Protein AF-A0A7C3P629-F1 (afdb_monomer)

Structure (mmCIF, N/CA/C/O backbone):
data_AF-A0A7C3P629-F1
#
_entry.id   AF-A0A7C3P629-F1
#
loop_
_atom_site.group_PDB
_atom_site.id
_atom_site.type_symbol
_atom_site.label_atom_id
_atom_site.label_alt_id
_atom_site.label_comp_id
_atom_site.label_asym_id
_atom_site.label_entity_id
_atom_site.label_seq_id
_atom_site.pdbx_PDB_ins_code
_atom_site.Cartn_x
_atom_site.Cartn_y
_atom_site.Cartn_z
_atom_site.occupancy
_atom_site.B_iso_or_equiv
_atom_site.auth_seq_id
_atom_site.auth_comp_id
_atom_site.auth_asym_id
_atom_site.auth_atom_id
_atom_site.pdbx_PDB_model_num
ATOM 1 N N . MET A 1 1 ? 23.828 10.033 -7.662 1.00 47.66 1 MET A N 1
ATOM 2 C CA . MET A 1 1 ? 23.399 8.700 -8.122 1.00 47.66 1 MET A CA 1
ATOM 3 C C . MET A 1 1 ? 21.917 8.648 -7.826 1.00 47.66 1 MET A C 1
ATOM 5 O O . MET A 1 1 ? 21.563 8.835 -6.670 1.00 47.66 1 MET A O 1
ATOM 9 N N . ASP A 1 2 ? 21.081 8.601 -8.857 1.00 60.12 2 ASP A N 1
ATOM 10 C CA . ASP A 1 2 ? 19.629 8.722 -8.707 1.00 60.12 2 ASP A CA 1
ATOM 11 C C . ASP A 1 2 ? 19.091 7.383 -8.191 1.00 60.12 2 ASP A C 1
ATOM 13 O O . ASP A 1 2 ? 19.047 6.402 -8.931 1.00 60.12 2 ASP A O 1
ATOM 17 N N . ASN A 1 3 ? 18.820 7.294 -6.886 1.00 83.75 3 ASN A N 1
ATOM 18 C CA . ASN A 1 3 ? 18.393 6.051 -6.243 1.00 83.75 3 ASN A CA 1
ATOM 19 C C . ASN A 1 3 ? 16.865 5.988 -6.127 1.00 83.75 3 ASN A C 1
ATOM 21 O O . ASN A 1 3 ? 16.315 5.520 -5.135 1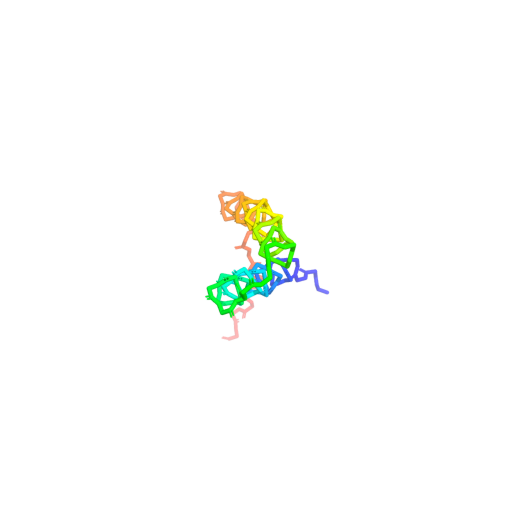.00 83.75 3 ASN A O 1
ATOM 25 N N . THR A 1 4 ? 16.171 6.466 -7.161 1.00 88.81 4 THR A N 1
ATOM 26 C CA . THR A 1 4 ? 14.711 6.586 -7.194 1.00 88.81 4 THR A CA 1
ATOM 27 C C . THR A 1 4 ? 14.020 5.267 -6.842 1.00 88.81 4 THR A C 1
ATOM 29 O O . THR A 1 4 ? 13.057 5.263 -6.088 1.00 88.81 4 THR A O 1
ATOM 32 N N . ASN A 1 5 ? 14.539 4.127 -7.319 1.00 90.19 5 ASN A N 1
ATOM 33 C CA . ASN A 1 5 ? 13.994 2.803 -6.993 1.00 90.19 5 ASN A CA 1
ATOM 34 C C . ASN A 1 5 ? 14.061 2.497 -5.493 1.00 90.19 5 ASN A C 1
ATOM 36 O O . ASN A 1 5 ? 13.087 2.021 -4.918 1.00 90.19 5 ASN A O 1
ATOM 40 N N . HIS A 1 6 ? 15.195 2.782 -4.854 1.00 91.31 6 HIS A N 1
ATOM 41 C CA . HIS A 1 6 ? 15.339 2.616 -3.411 1.00 91.31 6 HIS A CA 1
ATOM 42 C C . HIS A 1 6 ? 14.397 3.544 -2.653 1.00 91.31 6 HIS A C 1
ATOM 44 O O . HIS A 1 6 ? 13.752 3.105 -1.708 1.00 91.31 6 HIS A O 1
ATOM 50 N N . ASP A 1 7 ? 14.283 4.800 -3.077 1.00 92.94 7 ASP A N 1
ATOM 51 C CA . ASP A 1 7 ? 13.445 5.778 -2.388 1.00 92.94 7 ASP A CA 1
ATOM 52 C C . ASP A 1 7 ? 11.956 5.426 -2.523 1.00 92.94 7 ASP A C 1
ATOM 54 O O . ASP A 1 7 ? 11.202 5.542 -1.555 1.00 92.94 7 ASP A O 1
ATOM 58 N N . LEU A 1 8 ? 11.539 4.895 -3.678 1.00 94.44 8 LEU A N 1
ATOM 59 C CA . LEU A 1 8 ? 10.195 4.357 -3.895 1.00 94.44 8 LEU A CA 1
ATOM 60 C C . LEU A 1 8 ? 9.926 3.117 -3.032 1.00 94.44 8 LEU A C 1
ATOM 62 O O . LEU A 1 8 ? 8.874 3.043 -2.400 1.00 94.44 8 LEU A O 1
ATOM 66 N N . ILE A 1 9 ? 10.870 2.173 -2.946 1.00 95.38 9 ILE A N 1
ATOM 67 C CA . ILE A 1 9 ? 10.753 0.989 -2.073 1.00 95.38 9 ILE A CA 1
ATOM 68 C C . ILE A 1 9 ? 10.684 1.403 -0.604 1.00 95.38 9 ILE A C 1
ATOM 70 O O . ILE A 1 9 ? 9.838 0.908 0.140 1.00 95.38 9 ILE A O 1
ATOM 74 N N . HIS A 1 10 ? 11.557 2.314 -0.180 1.00 96.44 10 HIS A N 1
ATOM 75 C CA . HIS A 1 10 ? 11.577 2.818 1.185 1.00 96.44 10 HIS A CA 1
ATOM 76 C C . HIS A 1 10 ? 10.247 3.493 1.528 1.00 96.44 10 HIS A C 1
ATOM 78 O O . HIS A 1 10 ? 9.628 3.165 2.540 1.00 96.44 10 HIS A O 1
ATOM 84 N N . THR A 1 11 ? 9.756 4.364 0.645 1.00 97.00 11 THR A N 1
ATOM 85 C CA . THR A 1 11 ? 8.457 5.023 0.810 1.00 97.00 11 THR A CA 1
ATOM 86 C C . THR A 1 11 ? 7.319 4.005 0.874 1.00 97.00 11 THR A C 1
ATOM 88 O O . THR A 1 11 ? 6.469 4.102 1.758 1.00 97.00 11 THR A O 1
ATOM 91 N N . LEU A 1 12 ? 7.314 2.997 -0.005 1.00 97.69 12 LEU A N 1
ATOM 92 C CA . LEU A 1 12 ? 6.322 1.922 0.013 1.00 97.69 12 LEU A CA 1
ATOM 93 C C . LEU A 1 12 ? 6.346 1.161 1.346 1.00 97.69 12 LEU A C 1
ATOM 95 O O . LEU A 1 12 ? 5.295 0.924 1.936 1.00 97.69 12 LEU A O 1
ATOM 99 N N . SER A 1 13 ? 7.534 0.833 1.857 1.00 97.94 13 SER A N 1
ATOM 100 C CA . SER A 1 13 ? 7.696 0.165 3.151 1.00 97.94 13 SER A CA 1
ATOM 101 C C . SER A 1 13 ? 7.129 0.994 4.304 1.00 97.94 13 SER A C 1
ATOM 103 O O . SER A 1 13 ? 6.423 0.452 5.150 1.00 97.94 13 SER A O 1
ATOM 105 N N . VAL A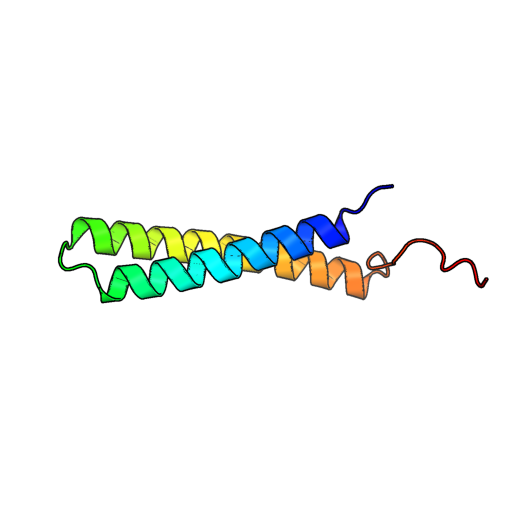 1 14 ? 7.407 2.302 4.338 1.00 98.06 14 VAL A N 1
ATOM 106 C CA . VAL A 1 14 ? 6.881 3.210 5.372 1.00 98.06 14 VAL A CA 1
ATOM 107 C C . VAL A 1 14 ? 5.356 3.292 5.306 1.00 98.06 14 VAL A C 1
ATOM 109 O O . VAL A 1 14 ? 4.690 3.294 6.340 1.00 98.06 14 VAL A O 1
ATOM 112 N N . ARG A 1 15 ? 4.785 3.329 4.097 1.00 97.75 15 ARG A N 1
ATOM 113 C CA . ARG A 1 15 ? 3.329 3.372 3.901 1.00 97.75 15 ARG A CA 1
ATOM 114 C C . ARG A 1 15 ? 2.648 2.085 4.338 1.00 97.75 15 ARG A C 1
ATOM 116 O O . ARG A 1 15 ? 1.632 2.154 5.019 1.00 97.75 15 ARG A O 1
ATOM 123 N N . LEU A 1 16 ? 3.226 0.930 4.012 1.00 97.62 16 LEU A N 1
ATOM 124 C CA . LEU A 1 16 ? 2.723 -0.369 4.465 1.00 97.62 16 LEU A CA 1
ATOM 125 C C . LEU A 1 16 ? 2.708 -0.470 5.995 1.00 97.62 16 LEU A C 1
ATOM 127 O O . LEU A 1 16 ? 1.711 -0.918 6.560 1.00 97.62 16 LEU A O 1
ATOM 131 N N . ASP A 1 17 ? 3.774 -0.012 6.656 1.00 97.75 17 ASP A N 1
ATOM 132 C CA . ASP A 1 17 ? 3.849 0.015 8.121 1.00 97.75 17 ASP A CA 1
ATOM 133 C C . ASP A 1 17 ? 2.800 0.967 8.713 1.00 97.75 17 ASP A C 1
ATOM 135 O O . ASP A 1 17 ? 2.009 0.586 9.572 1.00 97.75 17 ASP A O 1
ATOM 139 N N . THR A 1 18 ? 2.706 2.187 8.177 1.00 96.38 18 THR A N 1
ATOM 140 C CA . THR A 1 18 ? 1.721 3.197 8.606 1.00 96.38 18 THR A CA 1
ATOM 141 C C . THR A 1 18 ? 0.285 2.679 8.479 1.00 96.38 18 THR A C 1
ATOM 143 O O . THR A 1 18 ? -0.507 2.782 9.417 1.00 96.38 18 THR A O 1
ATOM 146 N N . ARG A 1 19 ? -0.037 2.046 7.348 1.00 96.88 19 ARG A N 1
ATOM 147 C CA . ARG A 1 19 ? -1.343 1.439 7.078 1.00 96.88 19 ARG A CA 1
ATOM 148 C C . ARG A 1 19 ? -1.678 0.328 8.071 1.00 96.88 19 ARG A C 1
ATOM 150 O O . ARG A 1 19 ? -2.822 0.232 8.517 1.00 96.88 19 ARG A O 1
ATOM 157 N N . TRP A 1 20 ? -0.691 -0.490 8.437 1.00 95.12 20 TRP A N 1
ATOM 158 C CA . TRP A 1 20 ? -0.840 -1.507 9.477 1.00 95.12 20 TRP A CA 1
ATOM 159 C C . TRP A 1 20 ? -1.100 -0.884 10.857 1.00 95.12 20 TRP A C 1
ATOM 161 O O . TRP A 1 20 ? -2.025 -1.307 11.548 1.00 95.12 20 TRP A O 1
ATOM 171 N N . HIS A 1 21 ? -0.376 0.177 11.233 1.00 92.88 21 HIS A N 1
ATOM 172 C CA . HIS A 1 21 ? -0.624 0.894 12.492 1.00 92.88 21 HIS A CA 1
ATOM 173 C C . HIS A 1 21 ? -2.032 1.486 12.554 1.00 92.88 21 HIS A C 1
ATOM 175 O O . HIS A 1 21 ? -2.702 1.355 13.575 1.00 92.88 21 HIS A O 1
ATOM 181 N N . HIS A 1 22 ? -2.515 2.102 11.471 1.00 91.94 22 HIS A N 1
ATOM 182 C CA . HIS A 1 22 ? -3.875 2.644 11.430 1.00 91.94 22 HIS A CA 1
ATOM 183 C C . HIS A 1 22 ? -4.942 1.570 11.654 1.00 91.94 22 HIS A C 1
ATOM 185 O O . HIS A 1 22 ? -5.925 1.841 12.339 1.00 91.94 22 HIS A O 1
ATOM 191 N N . GLN A 1 23 ? -4.744 0.359 11.126 1.00 90.06 23 GLN A N 1
ATOM 192 C CA . GLN A 1 23 ? -5.637 -0.7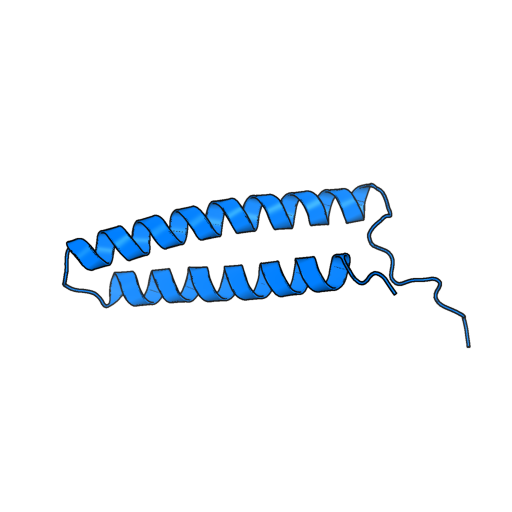68 11.389 1.00 90.06 23 GLN A CA 1
ATOM 193 C C . GLN A 1 23 ? -5.653 -1.132 12.880 1.00 90.06 23 GLN A C 1
ATOM 195 O O . GLN A 1 23 ? -6.725 -1.244 13.466 1.00 90.06 23 GLN A O 1
ATOM 200 N N . THR A 1 24 ? -4.481 -1.240 13.504 1.00 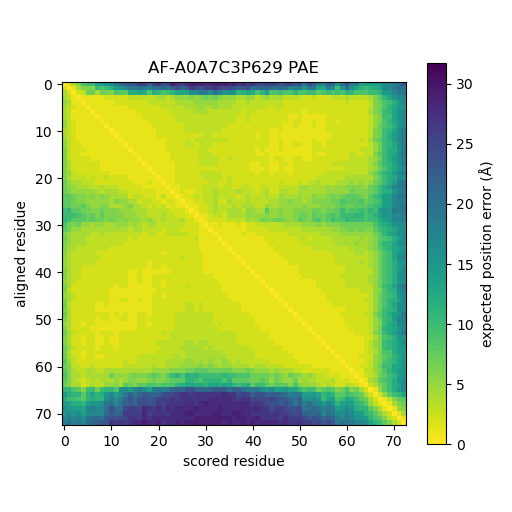90.44 24 THR A N 1
ATOM 201 C CA . THR A 1 24 ? -4.371 -1.529 14.941 1.00 90.44 24 THR A CA 1
ATOM 202 C C . THR A 1 24 ? -5.044 -0.446 15.790 1.00 90.44 24 THR A C 1
ATOM 204 O O . THR A 1 24 ? -5.831 -0.752 16.683 1.00 90.44 24 THR A O 1
ATOM 207 N N . TYR A 1 25 ? -4.808 0.836 15.489 1.00 88.56 25 TYR A N 1
ATOM 208 C CA . TYR A 1 25 ? -5.426 1.934 16.237 1.00 88.56 25 TYR A CA 1
ATOM 209 C C . TYR A 1 25 ? -6.940 1.998 16.060 1.00 88.56 25 TYR A C 1
ATOM 211 O O . TYR A 1 25 ? -7.645 2.326 17.011 1.00 88.56 25 TYR A O 1
ATOM 219 N N . GLU A 1 26 ? -7.452 1.690 14.869 1.00 86.94 26 GLU A N 1
ATOM 220 C CA . GLU A 1 26 ? -8.889 1.621 14.610 1.00 86.94 26 GLU A CA 1
ATOM 221 C C . GLU A 1 26 ? -9.586 0.597 15.521 1.00 86.94 26 GLU A C 1
ATOM 223 O O . GLU A 1 26 ? -10.651 0.895 16.077 1.00 86.94 26 GLU A O 1
ATOM 228 N N . ASP A 1 27 ? -8.957 -0.566 15.715 1.00 84.19 27 ASP A N 1
ATOM 229 C CA . ASP A 1 27 ? -9.458 -1.653 16.560 1.00 84.19 27 ASP A CA 1
ATOM 230 C C . ASP A 1 27 ? -9.446 -1.282 18.055 1.00 84.19 27 ASP A C 1
ATOM 232 O O . ASP A 1 27 ? -10.341 -1.677 18.807 1.00 84.19 27 ASP A O 1
ATOM 236 N N . GLU A 1 28 ? -8.479 -0.468 18.484 1.00 91.81 28 GLU A N 1
ATOM 237 C CA . GLU A 1 28 ? -8.319 -0.026 19.876 1.00 91.81 28 GLU A CA 1
ATOM 238 C C . GLU A 1 28 ? -9.148 1.227 20.230 1.00 91.81 28 GLU A C 1
ATOM 240 O O . GLU A 1 28 ? -9.407 1.505 21.409 1.00 91.81 28 GLU A O 1
ATOM 245 N N . VAL A 1 29 ? -9.596 2.008 19.237 1.00 93.00 29 VAL A N 1
ATOM 246 C CA . VAL A 1 29 ? -10.294 3.280 19.470 1.00 93.00 29 VAL A CA 1
ATOM 247 C C . VAL A 1 29 ? -11.800 3.098 19.705 1.00 93.00 29 VAL A C 1
ATOM 249 O O . VAL A 1 29 ? -12.561 2.615 18.861 1.00 93.00 29 VAL A O 1
ATOM 252 N N . ASN A 1 30 ? -12.266 3.610 20.848 1.00 92.94 30 ASN A N 1
ATOM 253 C CA . ASN A 1 30 ? -13.689 3.637 21.221 1.00 92.94 30 ASN A CA 1
ATOM 254 C C . ASN A 1 30 ? -14.426 4.910 20.764 1.00 92.94 30 ASN A C 1
ATOM 256 O O . ASN A 1 30 ? -15.649 4.990 20.854 1.00 92.94 30 ASN A O 1
ATOM 260 N N . CYS A 1 31 ? -13.703 5.923 20.281 1.00 95.50 31 CYS A N 1
ATOM 261 C CA . CYS A 1 31 ? -14.289 7.167 19.783 1.00 95.50 31 CYS A CA 1
ATOM 262 C C . CYS A 1 31 ? -14.704 7.027 18.303 1.00 95.50 31 CYS A C 1
ATOM 264 O O . CYS A 1 31 ? -13.826 6.869 17.450 1.00 95.50 31 CYS A O 1
ATOM 266 N N . PRO A 1 32 ? -15.998 7.171 17.944 1.00 94.56 32 PRO A N 1
ATOM 267 C CA . PRO A 1 32 ? -16.450 7.032 16.556 1.00 94.56 32 PRO A CA 1
ATOM 268 C C . PRO A 1 32 ? -15.815 8.037 15.589 1.00 94.56 32 PRO A C 1
ATOM 270 O O . PRO A 1 32 ? -15.604 7.721 14.422 1.00 94.56 32 PRO A O 1
ATOM 273 N N . GLY A 1 33 ? -15.506 9.251 16.060 1.00 95.88 33 GLY A N 1
ATOM 274 C CA . GLY A 1 33 ? -14.835 10.268 15.247 1.00 95.88 33 GLY A CA 1
ATOM 275 C C . GLY A 1 33 ? -13.397 9.876 14.909 1.00 95.88 33 GLY A C 1
ATOM 276 O O . GLY A 1 33 ? -13.004 9.942 13.750 1.00 95.88 33 GLY A O 1
ATOM 277 N N . CYS A 1 34 ? -12.641 9.396 15.900 1.00 94.69 34 CYS A N 1
ATOM 278 C CA . CYS A 1 34 ? -11.279 8.904 15.687 1.00 94.69 34 CYS A CA 1
ATOM 279 C C . CYS A 1 34 ? -11.261 7.675 14.771 1.00 94.69 34 CYS A C 1
ATOM 281 O O . CYS A 1 34 ? -10.397 7.587 13.906 1.00 94.69 34 CYS A O 1
ATOM 283 N N . ARG A 1 35 ? -12.246 6.774 14.898 1.00 94.88 35 ARG A N 1
ATOM 284 C CA . ARG A 1 35 ? -12.369 5.597 14.027 1.00 94.88 35 ARG A CA 1
ATOM 285 C C . ARG A 1 35 ? -12.485 5.985 12.554 1.00 94.88 35 ARG A C 1
ATOM 287 O O . ARG A 1 35 ? -11.709 5.502 11.744 1.00 94.88 35 ARG A O 1
ATOM 294 N N . ARG A 1 36 ? -13.375 6.929 12.229 1.00 95.19 36 ARG A N 1
ATOM 295 C CA . ARG A 1 36 ? -13.528 7.443 10.854 1.00 95.19 36 ARG A CA 1
ATOM 296 C C . ARG A 1 36 ? -12.255 8.099 10.321 1.00 95.19 36 ARG A C 1
ATOM 298 O O . ARG A 1 36 ? -11.994 8.042 9.126 1.00 95.19 36 ARG A O 1
ATOM 305 N N . ILE A 1 37 ? -11.480 8.752 11.190 1.00 96.19 37 ILE A N 1
ATOM 306 C CA . ILE A 1 37 ? -10.193 9.340 10.800 1.00 96.19 37 ILE A CA 1
ATOM 307 C C . ILE A 1 37 ? -9.214 8.229 10.419 1.00 96.19 37 ILE A C 1
ATOM 309 O O . ILE A 1 37 ? -8.637 8.301 9.340 1.00 96.19 37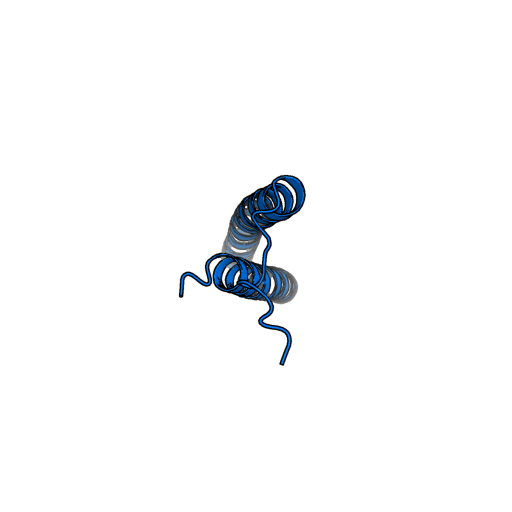 ILE A O 1
ATOM 313 N N . PHE A 1 38 ? -9.054 7.196 11.252 1.00 95.31 38 PHE A N 1
ATOM 314 C CA . PHE A 1 38 ? -8.162 6.075 10.939 1.00 95.31 38 PHE A CA 1
ATOM 315 C C . PHE A 1 38 ? -8.614 5.287 9.709 1.00 95.31 38 PHE A C 1
ATOM 317 O O . PHE A 1 38 ? -7.779 4.952 8.878 1.00 95.31 38 PHE A O 1
ATOM 324 N N . GLU A 1 39 ? -9.919 5.082 9.533 1.00 94.50 39 GLU A N 1
ATOM 325 C CA . GLU A 1 39 ? -10.487 4.495 8.317 1.00 94.50 39 GLU A CA 1
ATOM 326 C C . GLU A 1 39 ? -10.100 5.312 7.074 1.00 94.50 39 GLU A C 1
ATOM 328 O O . GLU A 1 39 ? -9.523 4.770 6.132 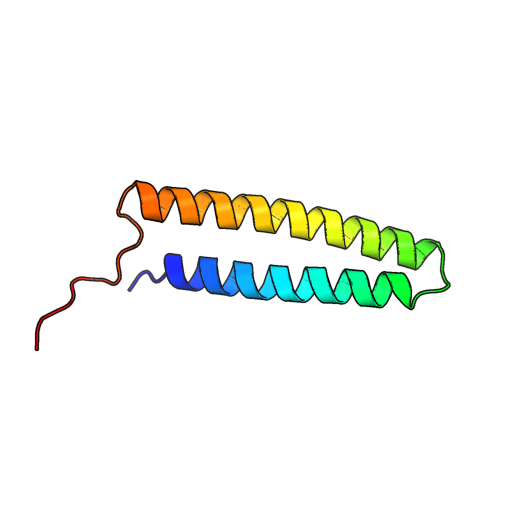1.00 94.50 39 GLU A O 1
ATOM 333 N N . ARG A 1 40 ? -10.290 6.640 7.102 1.00 96.88 40 ARG A N 1
ATOM 334 C CA . ARG A 1 40 ? -9.901 7.509 5.982 1.00 96.88 40 ARG A CA 1
ATOM 335 C C . ARG A 1 40 ? -8.390 7.526 5.738 1.00 96.88 40 ARG A C 1
ATOM 337 O O . ARG A 1 40 ? -7.955 7.611 4.593 1.00 96.88 40 ARG A O 1
ATOM 344 N N . LEU A 1 41 ? -7.580 7.476 6.794 1.00 96.81 41 LEU A N 1
ATOM 345 C CA . LEU A 1 41 ? -6.125 7.407 6.663 1.00 96.81 41 LEU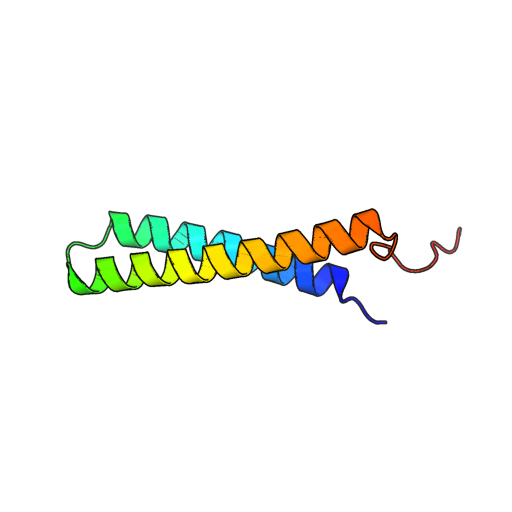 A CA 1
ATOM 346 C C . LEU A 1 41 ? -5.680 6.085 6.019 1.00 96.81 41 LEU A C 1
ATOM 348 O O . LEU A 1 41 ? -4.805 6.113 5.159 1.00 96.81 41 LEU A O 1
ATOM 352 N N . LYS A 1 42 ? -6.322 4.956 6.354 1.00 96.25 42 LYS A N 1
ATOM 353 C CA . LYS A 1 42 ? -6.075 3.662 5.695 1.00 96.25 42 LYS A CA 1
ATOM 354 C C . LYS A 1 42 ? -6.381 3.718 4.205 1.00 96.25 42 LYS A C 1
ATOM 356 O O . LYS A 1 42 ? -5.564 3.256 3.421 1.00 96.25 42 LYS A O 1
ATOM 361 N N . GLU A 1 43 ? -7.515 4.301 3.815 1.00 96.88 43 GLU A N 1
ATOM 362 C CA . GLU A 1 43 ? -7.866 4.468 2.397 1.00 96.88 43 GLU A CA 1
ATOM 363 C C . GLU A 1 43 ? -6.796 5.269 1.641 1.00 96.88 43 GLU A C 1
ATOM 365 O O . GLU A 1 43 ? -6.372 4.873 0.559 1.00 96.88 43 GLU A O 1
ATOM 370 N N . LEU A 1 44 ? -6.320 6.371 2.230 1.00 97.56 44 LEU A N 1
ATOM 371 C CA . LEU A 1 44 ? -5.275 7.203 1.631 1.00 97.56 44 LEU A CA 1
ATOM 372 C C . LEU A 1 44 ? -3.936 6.463 1.504 1.00 97.56 44 LEU A C 1
ATOM 374 O O . LEU A 1 44 ? -3.243 6.619 0.497 1.00 97.56 44 LEU A O 1
ATOM 378 N N . ASP A 1 45 ? -3.560 5.666 2.506 1.00 98.00 45 ASP A N 1
ATOM 379 C CA . ASP A 1 45 ? -2.355 4.843 2.416 1.00 98.00 45 ASP A CA 1
ATOM 380 C C . ASP A 1 45 ? -2.521 3.709 1.390 1.00 98.00 45 ASP A C 1
ATOM 382 O O . ASP A 1 45 ? -1.577 3.445 0.650 1.00 98.00 45 ASP A O 1
ATOM 386 N N . ASP A 1 46 ? -3.702 3.090 1.273 1.00 97.81 46 ASP A N 1
ATOM 387 C CA . ASP A 1 46 ? -3.999 2.062 0.262 1.00 97.81 46 ASP A CA 1
ATOM 388 C C . ASP A 1 46 ? -3.905 2.630 -1.169 1.00 97.81 46 ASP A C 1
ATOM 390 O O . ASP A 1 46 ? -3.289 2.010 -2.042 1.00 97.81 46 ASP A O 1
ATOM 394 N N . GLU A 1 47 ? -4.431 3.838 -1.404 1.00 98.25 47 GLU A N 1
ATOM 395 C CA . GLU A 1 47 ? -4.266 4.567 -2.670 1.00 98.25 47 GLU A CA 1
ATOM 396 C C . GLU A 1 47 ? -2.777 4.817 -2.981 1.00 98.25 47 GLU A C 1
ATOM 398 O O . GLU A 1 47 ? -2.302 4.526 -4.084 1.00 98.25 47 GLU A O 1
ATOM 403 N N . ALA A 1 48 ? -2.010 5.308 -2.001 1.00 97.88 48 ALA A N 1
ATOM 404 C CA . ALA A 1 48 ? -0.583 5.584 -2.166 1.00 97.88 48 ALA A CA 1
ATOM 405 C C . ALA A 1 48 ? 0.244 4.310 -2.415 1.00 97.88 48 ALA A C 1
ATOM 407 O O . ALA A 1 48 ? 1.128 4.305 -3.275 1.00 97.88 48 ALA A O 1
ATOM 408 N N . ILE A 1 49 ? -0.051 3.224 -1.695 1.00 98.44 49 ILE A N 1
ATOM 409 C CA . ILE A 1 49 ? 0.567 1.905 -1.880 1.00 98.44 49 ILE A CA 1
ATOM 410 C C . ILE A 1 49 ? 0.326 1.411 -3.306 1.00 98.44 49 ILE A C 1
ATOM 412 O O . ILE A 1 49 ? 1.270 0.962 -3.955 1.00 98.44 49 ILE A O 1
ATOM 416 N N . GLY A 1 50 ? -0.906 1.531 -3.812 1.00 97.88 50 GLY A N 1
ATOM 417 C CA . GLY A 1 50 ? -1.255 1.142 -5.177 1.00 97.88 50 GLY A CA 1
ATOM 418 C C . GLY A 1 50 ? -0.444 1.895 -6.234 1.00 97.88 50 GLY A C 1
ATOM 419 O O . GLY A 1 50 ? 0.106 1.271 -7.142 1.00 97.88 50 GLY A O 1
ATOM 420 N N . LEU A 1 51 ? -0.306 3.216 -6.086 1.00 97.75 51 LEU A N 1
ATOM 421 C CA . LEU A 1 51 ? 0.500 4.048 -6.988 1.00 97.75 51 LEU A CA 1
ATOM 422 C C . LEU A 1 51 ? 1.982 3.646 -6.975 1.00 97.75 51 LEU A C 1
ATOM 424 O O . LEU A 1 51 ? 2.581 3.447 -8.031 1.00 97.75 51 LEU A O 1
ATOM 428 N N . LEU A 1 52 ? 2.567 3.494 -5.784 1.00 97.25 52 LEU A N 1
ATOM 429 C CA . LEU A 1 52 ? 3.981 3.144 -5.620 1.00 97.25 52 LEU A CA 1
ATOM 430 C C . LEU A 1 52 ? 4.287 1.740 -6.152 1.00 97.25 52 LEU A C 1
ATOM 432 O O . LEU A 1 52 ? 5.277 1.547 -6.857 1.00 97.25 52 LEU A O 1
ATOM 436 N N . ALA A 1 53 ? 3.438 0.762 -5.832 1.00 97.06 53 ALA A N 1
ATOM 437 C CA . ALA A 1 53 ? 3.586 -0.605 -6.316 1.00 97.06 53 ALA A CA 1
ATOM 438 C C . ALA A 1 53 ? 3.419 -0.685 -7.841 1.00 97.06 53 ALA A C 1
ATOM 440 O O . ALA A 1 53 ? 4.164 -1.416 -8.492 1.00 97.06 53 ALA A O 1
ATOM 441 N N . GLY A 1 54 ? 2.487 0.090 -8.405 1.00 97.31 54 GLY A N 1
ATOM 442 C CA . GLY A 1 54 ? 2.290 0.206 -9.847 1.00 97.31 54 GLY A CA 1
ATOM 443 C C . GLY A 1 54 ? 3.533 0.732 -10.562 1.00 97.31 54 GLY A C 1
ATOM 444 O O . GLY A 1 54 ? 4.029 0.078 -11.475 1.00 97.31 54 GLY A O 1
ATOM 445 N N . GLU A 1 55 ? 4.095 1.854 -10.109 1.00 96.31 55 GLU A N 1
ATOM 446 C CA . GLU A 1 55 ? 5.298 2.417 -10.739 1.00 96.31 55 GLU A CA 1
ATOM 447 C C . GLU A 1 55 ? 6.517 1.496 -10.578 1.00 96.31 55 GLU A C 1
ATOM 449 O O . GLU A 1 55 ? 7.288 1.303 -11.517 1.00 96.31 55 GLU A O 1
ATOM 454 N N . LEU A 1 56 ? 6.680 0.854 -9.415 1.00 94.38 56 LEU A N 1
ATOM 455 C CA . LEU A 1 56 ? 7.741 -0.137 -9.219 1.00 94.38 56 LEU A CA 1
ATOM 456 C C . LEU A 1 56 ? 7.584 -1.335 -10.167 1.00 94.38 56 LEU A C 1
ATOM 458 O O . LEU A 1 56 ? 8.580 -1.809 -10.718 1.00 94.38 56 LEU A O 1
ATOM 462 N N . ALA A 1 57 ? 6.358 -1.810 -10.395 1.00 95.31 57 ALA A N 1
ATOM 463 C CA . ALA A 1 57 ? 6.094 -2.872 -11.361 1.00 95.31 57 ALA A CA 1
ATOM 464 C C . ALA A 1 57 ? 6.444 -2.435 -12.793 1.00 95.31 57 ALA A C 1
ATOM 466 O O . ALA A 1 57 ? 7.102 -3.189 -13.515 1.00 95.31 57 ALA A O 1
ATOM 467 N N . GLU A 1 58 ? 6.093 -1.205 -13.178 1.00 95.12 58 GLU A N 1
ATOM 468 C CA . GLU A 1 58 ? 6.485 -0.617 -14.463 1.00 95.12 58 GLU A CA 1
ATOM 469 C C . GLU A 1 58 ? 8.007 -0.522 -14.600 1.00 95.12 58 GLU A C 1
ATOM 471 O O . GLU A 1 58 ? 8.560 -0.898 -15.633 1.00 95.12 58 GLU A O 1
ATOM 476 N N . HIS A 1 59 ? 8.716 -0.105 -13.546 1.00 92.88 59 HIS A N 1
ATOM 477 C CA . HIS A 1 59 ? 10.177 -0.048 -13.544 1.00 92.88 59 HIS A CA 1
ATOM 478 C C . HIS A 1 59 ? 10.805 -1.422 -13.794 1.00 92.88 59 HIS A C 1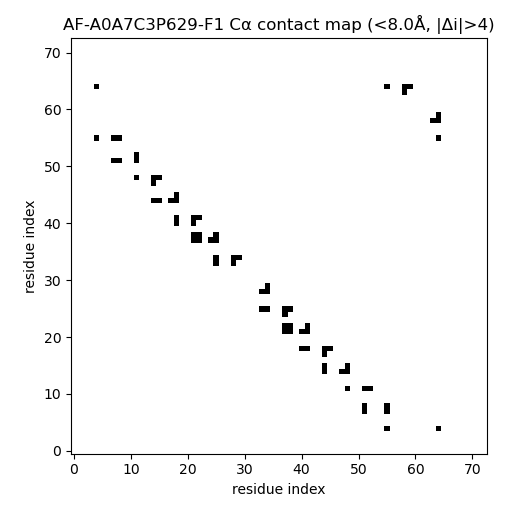
ATOM 480 O O . HIS A 1 59 ? 11.764 -1.532 -14.565 1.00 92.88 59 HIS A O 1
ATOM 486 N N . VAL A 1 60 ? 10.274 -2.470 -13.159 1.00 90.44 60 VAL A N 1
ATOM 487 C CA . VAL A 1 60 ? 10.722 -3.853 -13.369 1.00 90.44 60 VAL A CA 1
ATOM 488 C C . VAL A 1 60 ? 10.443 -4.284 -14.806 1.00 90.44 60 VAL A C 1
ATOM 490 O O . VAL A 1 60 ? 11.346 -4.779 -15.481 1.00 90.44 60 VAL A O 1
ATOM 493 N N . HIS A 1 61 ? 9.224 -4.056 -15.298 1.00 93.25 61 HIS A N 1
ATOM 494 C CA . HIS A 1 61 ? 8.816 -4.472 -16.637 1.00 93.25 61 HIS A CA 1
ATOM 495 C C . HIS A 1 61 ? 9.621 -3.774 -17.741 1.00 93.25 61 HIS A C 1
ATOM 497 O O . HIS A 1 61 ? 10.025 -4.403 -18.717 1.00 93.25 61 HIS A O 1
ATOM 503 N N . SER A 1 62 ? 9.918 -2.486 -17.568 1.00 91.25 62 SER A N 1
ATOM 504 C CA . SER A 1 62 ? 10.651 -1.683 -18.544 1.00 91.25 62 SER A CA 1
ATOM 505 C C . SER A 1 62 ? 12.177 -1.757 -18.398 1.00 91.25 62 SER A C 1
ATOM 507 O O . SER A 1 62 ? 12.879 -0.979 -19.043 1.00 91.25 62 SER A O 1
ATOM 509 N N . GLY A 1 63 ? 12.709 -2.580 -17.485 1.00 87.25 63 GLY A N 1
ATOM 510 C CA . GLY A 1 63 ? 14.149 -2.662 -17.207 1.00 87.25 63 GLY A CA 1
ATOM 511 C C . GLY A 1 63 ? 14.768 -1.398 -16.584 1.00 87.25 63 GLY A C 1
ATOM 512 O O . GLY A 1 63 ? 15.989 -1.247 -16.597 1.00 87.25 63 GLY A O 1
ATOM 513 N N . ARG A 1 64 ? 13.947 -0.490 -16.030 1.00 84.50 64 ARG A N 1
ATOM 514 C CA . ARG A 1 64 ? 14.391 0.682 -15.239 1.00 84.50 64 ARG A CA 1
ATOM 515 C C . ARG A 1 64 ? 14.689 0.316 -13.783 1.00 84.50 64 ARG A C 1
ATOM 517 O O . ARG A 1 64 ? 15.262 1.110 -13.040 1.00 84.50 64 ARG A O 1
ATOM 524 N N . PHE A 1 65 ? 14.330 -0.899 -13.378 1.00 82.81 65 PHE A N 1
ATOM 525 C CA . PHE A 1 65 ? 14.726 -1.488 -12.110 1.00 82.81 65 PHE A CA 1
ATOM 526 C C . PHE A 1 65 ? 16.133 -2.083 -12.223 1.00 82.81 65 PHE A C 1
ATOM 528 O O . PHE A 1 65 ? 16.326 -3.296 -12.272 1.00 82.81 65 PHE A O 1
ATOM 535 N N . SER A 1 66 ? 17.132 -1.213 -12.329 1.00 69.75 66 SER A N 1
ATO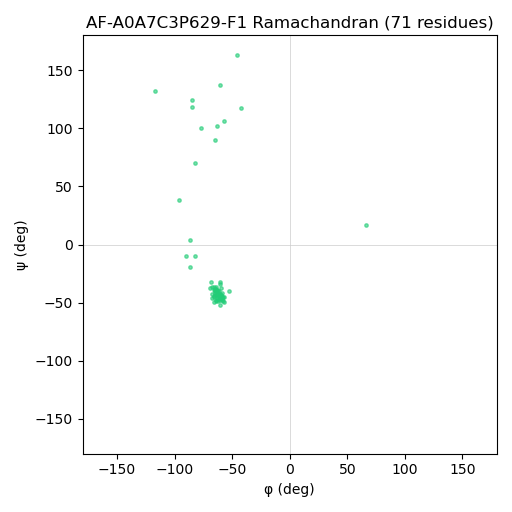M 536 C CA . SER A 1 66 ? 18.535 -1.605 -12.320 1.00 69.75 66 SER A CA 1
ATOM 537 C C . SER A 1 66 ? 19.232 -0.984 -11.113 1.00 69.75 66 SER A C 1
ATOM 539 O O . SER A 1 66 ? 19.100 0.207 -10.832 1.00 69.75 66 SER A O 1
ATOM 541 N N . ALA A 1 67 ? 19.995 -1.800 -10.381 1.00 58.97 67 ALA A N 1
ATOM 542 C CA . ALA A 1 67 ? 21.185 -1.267 -9.734 1.00 58.97 67 ALA A CA 1
ATOM 543 C C . ALA A 1 67 ? 22.065 -0.747 -10.879 1.00 58.97 67 ALA A C 1
ATOM 545 O O . ALA A 1 67 ? 22.135 -1.407 -11.919 1.00 58.97 67 ALA A O 1
ATOM 546 N N . GLY A 1 68 ? 22.684 0.429 -10.738 1.00 56.44 68 GLY A N 1
ATOM 547 C CA . GLY A 1 68 ? 23.650 0.928 -11.724 1.00 56.44 68 GLY A CA 1
ATOM 548 C C . GLY A 1 68 ? 24.654 -0.163 -12.136 1.00 56.44 68 GLY A C 1
ATOM 549 O O . GLY A 1 68 ? 24.749 -1.180 -11.446 1.00 56.44 68 GLY A O 1
ATOM 550 N N . PRO A 1 69 ? 25.374 0.005 -13.262 1.00 47.75 69 PRO A N 1
ATOM 551 C CA . PRO A 1 69 ? 26.207 -1.050 -13.836 1.00 47.75 69 PRO A CA 1
ATOM 552 C C . PRO A 1 69 ? 26.983 -1.773 -12.734 1.00 47.75 69 PRO A C 1
ATOM 554 O O . PRO A 1 69 ? 27.748 -1.149 -12.003 1.00 47.75 69 PRO A O 1
ATOM 557 N N . LEU A 1 70 ? 26.721 -3.076 -12.577 1.00 54.22 70 LEU A N 1
ATOM 558 C CA . LEU A 1 70 ? 27.522 -3.936 -11.717 1.00 54.22 70 LEU A CA 1
ATOM 559 C C . LEU A 1 70 ? 28.907 -3.980 -12.358 1.00 54.22 70 LEU A C 1
ATOM 561 O O . LEU A 1 70 ? 29.160 -4.799 -13.245 1.00 54.22 70 LEU A O 1
ATOM 565 N N . GLU A 1 71 ? 29.779 -3.052 -11.970 1.00 47.59 71 GLU A N 1
ATOM 566 C CA . GLU A 1 71 ? 31.201 -3.166 -12.240 1.00 47.59 71 GLU A CA 1
ATOM 567 C C . GLU A 1 71 ? 31.639 -4.485 -11.606 1.00 47.59 71 GLU A C 1
ATOM 569 O O . GLU A 1 71 ? 31.641 -4.653 -10.387 1.00 47.59 71 GLU A O 1
ATOM 574 N N . ARG A 1 72 ? 31.891 -5.476 -12.466 1.00 44.47 72 ARG A N 1
ATOM 575 C CA . ARG A 1 72 ? 32.494 -6.743 -12.073 1.00 44.47 72 ARG A CA 1
ATOM 576 C C . ARG A 1 72 ? 33.890 -6.409 -11.550 1.00 44.47 72 ARG A C 1
ATOM 578 O O . ARG A 1 72 ? 34.773 -6.127 -12.356 1.00 44.47 72 ARG A O 1
ATOM 585 N N . VAL A 1 73 ? 34.038 -6.384 -10.227 1.00 42.94 73 VAL A N 1
ATOM 586 C CA . VAL A 1 73 ? 35.337 -6.400 -9.538 1.00 42.94 73 VAL A CA 1
ATOM 587 C C . VAL A 1 73 ? 35.918 -7.804 -9.615 1.00 42.94 73 VAL A C 1
ATOM 589 O O . VAL A 1 73 ? 35.139 -8.766 -9.416 1.00 42.94 73 VAL A O 1
#

Sequence (73 aa):
MDNTNHDLIHTLSVRLDTRWHHQTYEDEVNCPGCRRIFERLKELDDEAIGLLAGELAEHVHSGRFSAGPLERV

Secondary structure (DSSP, 8-state):
---HHHHHHHHHHHHHHHHHHHHHHHHH---HHHHHHHHHHHHHHHHHHHHHHHHHHHHHHTT----S-----

pLDDT: mean 88.5, std 14.91, range [42.94, 98.44]

Radius of gyration: 16.95 Å; Cα contacts (8 Å, |Δi|>4): 38; chains: 1; bounding box: 52×17×40 Å

Nearest PDB structures (foldseek):
  7s5k-assembly1_E  TM=9.825E-01  e=2.078E-01  Myxococcus xanthus
  3k6c-assembly1_A  TM=7.753E-01  e=4.701E-01  Nitrosomonas europaea
  3k6c-assembly1_J  TM=7.329E-01  e=5.676E-01  Nitrosomonas europaea
  4afl-assembly2_F  TM=9.153E-01  e=5.794E+00  Homo sapiens
  4wpe-assembly1_A-2  TM=8.242E-01  e=5.794E+00  Saccharomyces cerevisiae S288C

Mean predicted aligned error: 5.81 Å

Foldseek 3Di:
DCVVLVVLVVVLVVLVVLLVVLVVVLVVDPDPVSNVVSVVSNVVSVVVNVVSVVVNVVCVVVVVPDDPPPPPD

Solvent-accessible surface area (backbone atoms only — not comparable to full-atom values): 4188 Å² total; per-residue (Å²): 131,90,56,61,70,58,54,49,51,52,50,41,52,54,39,55,50,52,35,52,50,32,53,56,50,38,76,71,47,87,48,71,71,60,27,54,49,30,52,52,50,32,54,54,34,53,54,50,44,52,53,47,52,49,52,52,50,49,26,53,76,71,65,67,66,58,79,73,86,80,76,84,124